Protein AF-A0A920BKJ9-F1 (afdb_monomer_lite)

Radius of gyration: 19.35 Å; chains: 1; bounding box: 45×29×52 Å

pLDDT: mean 77.61, std 13.9, range [28.92, 96.06]

Secondary structure (DSSP, 8-state):
-HHHHHTT--------------TTSS----GGGHHHHHHHHHHHHTTSS----STTSTT--SSHHHHHHHHHHHHHTB-TTS-B-HHHHHHHHHHHHHHHHHHTT--

Sequence (107 aa):
MADLVKLGLPSARHVETQTRRLPSVYPVFERATMEERQRLLEWGQTLGNLIPFGRQGFLVPDNLHHTLGMGWDLAESIGEETELNFDHWKIQLSALSKISLRINFKI

Foldseek 3Di:
DVVCVVVVHPDDPDDDDDDDDDPPLADDDDPVCLVVLVVVQVVQLVVQPGDQADRPRSQAANDPVRSVQLV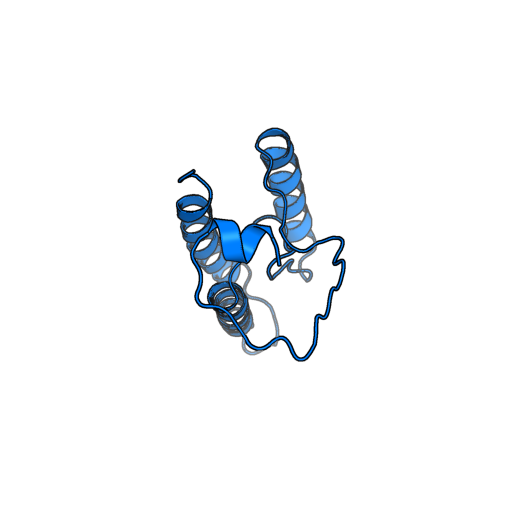VQQVVQQDPVRHGVSVSNVVSVVVRNVVRVVVPPPD

Structure (mmCIF, N/CA/C/O b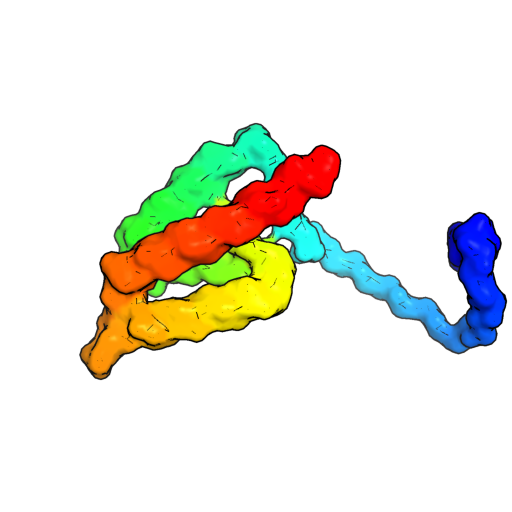ackbone):
data_AF-A0A920BKJ9-F1
#
_entry.id   AF-A0A920BKJ9-F1
#
loop_
_atom_site.group_PDB
_atom_site.id
_atom_site.type_symbol
_atom_site.label_atom_id
_atom_site.label_alt_id
_atom_site.label_comp_id
_atom_site.label_asym_id
_atom_site.label_entity_id
_atom_site.label_seq_id
_atom_site.pdbx_PDB_ins_code
_atom_site.Cartn_x
_atom_site.Cartn_y
_atom_site.Cartn_z
_atom_site.occupancy
_atom_site.B_iso_or_equiv
_atom_site.auth_seq_id
_atom_site.auth_comp_id
_atom_site.auth_asym_id
_atom_site.auth_atom_id
_atom_site.pdbx_PDB_model_num
ATOM 1 N N . MET A 1 1 ? 12.833 -0.288 -27.771 1.00 76.62 1 MET A N 1
ATOM 2 C CA . MET A 1 1 ? 13.766 -1.378 -28.139 1.00 76.62 1 MET A CA 1
ATOM 3 C C . MET A 1 1 ? 15.228 -0.985 -27.968 1.00 76.62 1 MET A C 1
ATOM 5 O O . MET A 1 1 ? 15.975 -1.819 -27.480 1.00 76.62 1 MET A O 1
ATOM 9 N N . ALA A 1 2 ? 15.634 0.252 -28.291 1.00 84.75 2 ALA A N 1
ATOM 10 C CA . ALA A 1 2 ? 17.019 0.717 -28.118 1.00 84.75 2 ALA A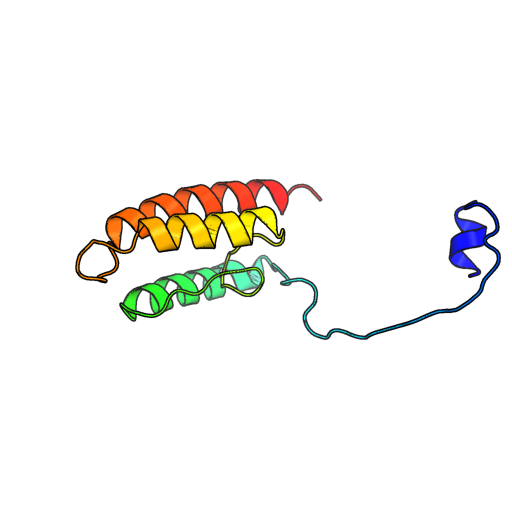 CA 1
ATOM 11 C C . ALA A 1 2 ? 17.593 0.459 -26.709 1.00 84.75 2 ALA A C 1
ATOM 13 O O . ALA A 1 2 ? 18.688 -0.082 -26.592 1.00 84.75 2 ALA A O 1
ATOM 14 N N . ASP A 1 3 ? 16.826 0.740 -25.651 1.00 89.94 3 ASP A N 1
ATOM 15 C CA . ASP A 1 3 ? 17.282 0.486 -24.277 1.00 89.94 3 ASP A CA 1
ATOM 16 C C . ASP A 1 3 ? 17.441 -1.006 -23.954 1.00 89.94 3 ASP A C 1
ATOM 18 O O . ASP A 1 3 ? 18.379 -1.378 -23.258 1.00 89.94 3 ASP A O 1
ATOM 22 N N . LEU A 1 4 ? 16.587 -1.883 -24.500 1.00 89.25 4 LEU A N 1
ATOM 23 C CA . LEU A 1 4 ? 16.712 -3.335 -24.297 1.00 89.25 4 LEU A CA 1
ATOM 24 C C . LEU A 1 4 ? 17.996 -3.878 -24.939 1.00 89.25 4 LEU A C 1
ATOM 26 O O . LEU A 1 4 ? 18.683 -4.700 -24.339 1.00 89.25 4 LEU A O 1
ATOM 30 N N . VAL A 1 5 ? 18.347 -3.370 -26.126 1.00 88.81 5 VAL A N 1
ATOM 31 C CA . VAL A 1 5 ? 19.609 -3.693 -26.813 1.00 88.81 5 VAL A CA 1
ATOM 32 C C . VAL A 1 5 ? 20.803 -3.161 -26.025 1.00 88.81 5 VAL A C 1
ATOM 34 O O . VAL A 1 5 ? 21.783 -3.874 -25.835 1.00 88.81 5 VAL A O 1
ATOM 37 N N . LYS A 1 6 ? 20.712 -1.929 -25.511 1.00 94.00 6 LYS A N 1
ATOM 38 C CA . LYS A 1 6 ? 21.754 -1.322 -24.672 1.00 94.00 6 LYS A CA 1
ATOM 39 C C . LYS A 1 6 ? 22.000 -2.113 -23.383 1.00 94.00 6 LYS A C 1
ATOM 41 O O . LYS A 1 6 ? 23.138 -2.189 -22.934 1.00 94.00 6 LYS A O 1
ATOM 46 N N . LEU A 1 7 ? 20.956 -2.714 -22.811 1.00 95.06 7 LEU A N 1
ATOM 47 C CA . LEU A 1 7 ? 21.051 -3.594 -21.643 1.00 95.06 7 LEU A CA 1
ATOM 48 C C . LEU A 1 7 ? 21.650 -4.976 -21.964 1.00 95.06 7 LEU A C 1
ATOM 50 O O . LEU A 1 7 ? 21.830 -5.776 -21.051 1.00 95.06 7 LEU A O 1
ATOM 54 N N . GLY A 1 8 ? 21.952 -5.277 -23.234 1.00 93.81 8 GLY A N 1
ATOM 55 C CA . GLY A 1 8 ? 22.494 -6.572 -23.649 1.00 93.81 8 GLY A CA 1
ATOM 56 C C . GLY A 1 8 ? 21.492 -7.720 -23.522 1.00 93.81 8 GLY A C 1
ATOM 57 O O . GLY A 1 8 ? 21.895 -8.882 -23.490 1.00 93.81 8 GLY A O 1
ATOM 58 N N . LEU A 1 9 ? 20.191 -7.416 -23.430 1.00 90.94 9 LEU A N 1
ATOM 59 C CA . LEU A 1 9 ? 19.163 -8.448 -23.404 1.00 90.94 9 LEU A CA 1
ATOM 60 C C . LEU A 1 9 ? 19.139 -9.187 -24.752 1.00 90.94 9 LEU A C 1
ATOM 62 O O . LEU A 1 9 ? 19.382 -8.566 -25.794 1.00 90.94 9 LEU A O 1
ATOM 66 N N . PRO A 1 10 ? 18.828 -10.496 -24.761 1.00 90.06 10 PRO A N 1
ATOM 67 C CA . PRO A 1 10 ? 18.711 -11.255 -25.997 1.00 90.06 10 PRO A CA 1
ATOM 68 C C . PRO A 1 10 ? 17.767 -10.576 -26.990 1.00 90.06 10 PRO A C 1
ATOM 70 O O . PRO A 1 10 ? 16.720 -10.046 -26.611 1.00 90.06 10 PRO A O 1
ATOM 73 N N . SER A 1 11 ? 18.126 -10.624 -28.273 1.00 86.06 11 SER A N 1
ATOM 74 C CA . SER A 1 11 ? 17.269 -10.097 -29.332 1.00 86.06 11 SER A CA 1
ATOM 75 C C . SER A 1 11 ? 15.951 -10.872 -29.356 1.00 86.06 11 SER A C 1
ATOM 77 O O . SER A 1 11 ? 15.921 -12.062 -29.671 1.00 86.06 11 SER A O 1
ATOM 79 N N . ALA A 1 12 ? 14.857 -10.204 -28.995 1.00 85.44 12 ALA A N 1
ATOM 80 C CA . ALA A 1 12 ? 13.523 -10.775 -29.069 1.00 85.44 12 ALA A CA 1
ATOM 81 C C . ALA A 1 12 ? 12.941 -10.551 -30.469 1.00 85.44 12 ALA A C 1
ATOM 83 O O . ALA A 1 12 ? 12.998 -9.442 -31.007 1.00 85.44 12 ALA A O 1
ATOM 84 N N . ARG A 1 13 ? 12.310 -11.584 -31.043 1.00 91.19 13 ARG A N 1
ATOM 85 C CA . ARG A 1 13 ? 11.442 -11.405 -32.212 1.00 91.19 13 ARG A CA 1
ATOM 86 C C . ARG A 1 13 ? 10.218 -10.612 -31.763 1.00 91.19 13 ARG A C 1
ATOM 88 O O . ARG A 1 13 ? 9.318 -11.162 -31.135 1.00 91.19 13 ARG A O 1
ATOM 95 N N . HIS A 1 14 ? 10.216 -9.317 -32.050 1.00 90.38 14 HIS A N 1
ATOM 96 C CA . HIS A 1 14 ? 9.110 -8.430 -31.708 1.00 90.38 14 HIS A CA 1
ATOM 97 C C . HIS A 1 14 ? 7.834 -8.861 -32.446 1.00 90.38 14 HIS A C 1
ATOM 99 O O . HIS A 1 14 ? 7.865 -9.105 -33.651 1.00 90.38 14 HIS A O 1
ATOM 105 N N . VAL A 1 15 ? 6.737 -8.993 -31.700 1.00 95.75 15 VAL A N 1
ATOM 106 C CA . VAL A 1 15 ? 5.409 -9.334 -32.236 1.00 95.75 15 VAL A CA 1
ATOM 107 C C . VAL A 1 15 ? 4.452 -8.171 -32.006 1.00 95.75 15 VAL A C 1
ATOM 109 O O . VAL A 1 15 ? 3.790 -7.724 -32.935 1.00 95.75 15 VAL A O 1
ATOM 112 N N . GLU A 1 16 ? 4.416 -7.646 -30.781 1.00 94.94 16 GLU A N 1
ATOM 113 C CA . GLU A 1 16 ? 3.534 -6.551 -30.389 1.00 94.94 16 GLU A CA 1
ATOM 114 C C . GLU A 1 16 ? 4.141 -5.765 -29.216 1.00 94.94 16 GLU A C 1
ATOM 116 O O . GLU A 1 16 ? 4.954 -6.289 -28.451 1.00 94.94 16 GLU A O 1
ATOM 121 N N . THR A 1 17 ? 3.741 -4.499 -29.071 1.00 93.94 17 THR A N 1
ATOM 122 C CA . THR A 1 17 ? 3.970 -3.694 -27.865 1.00 93.94 17 THR A CA 1
ATOM 123 C C . THR A 1 17 ? 2.644 -3.115 -27.396 1.00 93.94 17 THR A C 1
ATOM 125 O O . THR A 1 17 ? 1.964 -2.447 -28.170 1.00 93.94 17 THR A O 1
ATOM 128 N N . GLN A 1 18 ? 2.335 -3.277 -26.111 1.00 96.06 18 GLN A N 1
ATOM 129 C CA . GLN A 1 18 ? 1.211 -2.606 -25.463 1.00 96.06 18 GLN A CA 1
ATOM 130 C C . GLN A 1 18 ? 1.726 -1.638 -24.403 1.00 96.06 18 GLN A C 1
ATOM 132 O O . GLN A 1 18 ? 2.650 -1.949 -23.651 1.00 96.06 18 GLN A O 1
ATOM 137 N N . THR A 1 19 ? 1.123 -0.455 -24.333 1.00 95.44 19 THR A N 1
ATOM 138 C CA . THR A 1 19 ? 1.413 0.532 -23.294 1.00 95.44 19 THR A CA 1
ATOM 139 C C . THR A 1 19 ? 0.111 0.992 -22.658 1.00 95.44 19 THR A C 1
ATOM 141 O O . THR A 1 19 ? -0.898 1.209 -23.326 1.00 95.44 19 THR A O 1
ATOM 144 N N . ARG A 1 20 ? 0.124 1.135 -21.333 1.00 95.31 20 ARG A N 1
ATOM 145 C CA . ARG A 1 20 ? -0.993 1.698 -20.580 1.00 95.31 20 ARG A CA 1
ATOM 146 C C . ARG A 1 20 ? -0.448 2.662 -19.549 1.00 95.31 20 ARG A C 1
ATOM 148 O O . ARG A 1 20 ? 0.342 2.279 -18.690 1.00 95.31 20 ARG A O 1
ATOM 155 N N . ARG A 1 21 ? -0.906 3.911 -19.607 1.00 93.25 21 ARG A N 1
ATOM 156 C CA . ARG A 1 21 ? -0.656 4.870 -18.536 1.00 93.25 21 ARG A CA 1
ATOM 157 C C . ARG A 1 21 ? -1.669 4.636 -17.427 1.00 93.25 21 ARG A C 1
ATOM 159 O O . ARG A 1 21 ? -2.873 4.744 -17.638 1.00 93.25 21 ARG A O 1
ATOM 166 N N . LEU A 1 22 ? -1.163 4.337 -16.244 1.00 89.25 22 LEU A N 1
ATOM 167 C CA . LEU A 1 22 ? -1.943 4.260 -15.021 1.00 89.25 22 LEU A CA 1
ATOM 168 C C . LEU A 1 22 ? -1.518 5.447 -14.144 1.00 89.25 22 LEU A C 1
ATOM 170 O O . LEU A 1 22 ? -0.336 5.556 -13.827 1.00 89.25 22 LEU A O 1
ATOM 174 N N . PRO A 1 23 ? -2.426 6.375 -13.794 1.00 84.25 23 PRO A N 1
ATOM 175 C CA . PRO A 1 23 ? -2.053 7.588 -13.063 1.00 84.25 23 PRO A CA 1
ATOM 176 C C . PRO A 1 23 ? -1.616 7.312 -11.617 1.00 84.25 23 PRO A C 1
ATOM 178 O O . PRO A 1 23 ? -0.867 8.103 -11.056 1.00 84.25 23 PRO A O 1
ATOM 181 N N . SER A 1 24 ? -2.038 6.184 -11.037 1.00 80.50 24 SER A N 1
ATOM 182 C CA . SER A 1 24 ? -1.824 5.849 -9.624 1.00 80.50 24 SER A CA 1
ATOM 183 C C . SER A 1 24 ? -1.304 4.417 -9.473 1.00 80.50 24 SER A C 1
ATOM 185 O O . SER A 1 24 ? -1.969 3.559 -8.897 1.00 80.50 24 SER A O 1
ATOM 187 N N . VAL A 1 25 ? -0.127 4.130 -10.044 1.00 76.62 25 VAL A N 1
ATOM 188 C CA . VAL A 1 25 ? 0.489 2.792 -9.937 1.00 76.62 25 VAL A CA 1
ATOM 189 C C . VAL A 1 25 ? 1.089 2.587 -8.560 1.00 76.62 25 VAL A C 1
ATOM 191 O O . VAL A 1 25 ? 0.759 1.609 -7.896 1.00 76.62 25 VAL A O 1
ATOM 194 N N . TYR A 1 26 ? 1.972 3.486 -8.131 1.00 73.00 26 TYR A N 1
ATOM 195 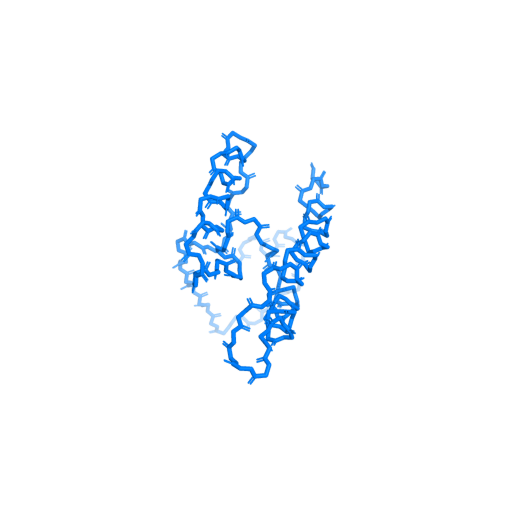C CA . TYR A 1 26 ? 2.660 3.394 -6.849 1.00 73.00 26 TYR A CA 1
ATOM 196 C C . TYR A 1 26 ? 2.134 4.470 -5.905 1.00 73.00 26 TYR A C 1
ATOM 198 O O . TYR A 1 26 ? 2.076 5.634 -6.311 1.00 73.00 26 TYR A O 1
ATOM 206 N N . PRO A 1 27 ? 1.751 4.112 -4.668 1.00 71.56 27 PRO A N 1
ATOM 207 C CA . PRO A 1 27 ? 1.613 5.113 -3.626 1.00 71.56 27 PRO A CA 1
ATOM 208 C C . PRO A 1 27 ? 2.970 5.800 -3.448 1.00 71.56 27 PRO A C 1
ATOM 210 O O . PRO A 1 27 ? 3.996 5.155 -3.229 1.00 71.56 27 PRO A O 1
ATOM 213 N N . VAL A 1 28 ? 2.984 7.119 -3.599 1.00 75.31 28 VAL A N 1
ATOM 214 C CA . VAL A 1 28 ? 4.185 7.920 -3.375 1.00 75.31 28 VAL A CA 1
ATOM 215 C C . VAL A 1 28 ? 4.261 8.207 -1.880 1.00 75.31 28 VAL A C 1
ATOM 217 O O . VAL A 1 28 ? 3.480 9.005 -1.362 1.00 75.31 28 VAL A O 1
ATOM 220 N N . PHE A 1 29 ? 5.158 7.516 -1.177 1.00 71.38 29 PHE A N 1
ATOM 221 C CA . PHE A 1 29 ? 5.393 7.701 0.256 1.00 71.38 29 PHE A CA 1
ATOM 222 C C . PHE A 1 29 ? 6.471 8.764 0.485 1.00 71.38 29 PHE A C 1
ATOM 224 O O . PHE A 1 29 ? 7.643 8.468 0.702 1.00 71.38 29 PHE A O 1
ATOM 231 N N . GLU A 1 30 ? 6.071 10.029 0.429 1.00 77.00 30 GLU A N 1
ATOM 232 C CA . GLU A 1 30 ? 6.956 11.144 0.762 1.00 77.00 30 GLU A CA 1
ATOM 233 C C . GLU A 1 30 ? 7.018 11.357 2.273 1.00 77.00 30 GLU A C 1
ATOM 235 O O . GLU A 1 30 ? 5.977 11.442 2.929 1.00 77.00 30 GLU A O 1
ATOM 240 N N . ARG A 1 31 ? 8.229 11.536 2.819 1.00 78.94 31 ARG A N 1
ATOM 241 C CA . ARG A 1 31 ? 8.429 11.860 4.245 1.00 78.94 31 ARG A CA 1
ATOM 242 C C . ARG A 1 31 ? 7.589 13.059 4.686 1.00 78.94 31 ARG A C 1
ATOM 244 O O . ARG A 1 31 ? 6.993 13.008 5.753 1.00 78.94 31 ARG A O 1
ATOM 251 N N . ALA A 1 32 ? 7.495 14.078 3.832 1.00 82.25 32 ALA A N 1
ATOM 252 C CA . ALA A 1 32 ? 6.733 15.299 4.084 1.00 82.25 32 ALA A CA 1
ATOM 253 C C . ALA A 1 32 ? 5.225 15.069 4.266 1.00 82.25 32 ALA A C 1
ATOM 255 O O . ALA A 1 32 ? 4.561 15.938 4.800 1.00 82.25 32 ALA A O 1
ATOM 256 N N . THR A 1 33 ? 4.703 13.920 3.827 1.00 78.62 33 THR A N 1
ATOM 257 C CA . THR A 1 33 ? 3.266 13.597 3.859 1.00 78.62 33 THR A CA 1
ATOM 258 C C . THR A 1 33 ? 2.905 12.510 4.878 1.00 78.62 33 THR A C 1
ATOM 260 O O . THR A 1 33 ? 1.771 12.028 4.914 1.00 78.62 33 THR A O 1
ATOM 263 N N . MET A 1 34 ? 3.890 12.010 5.635 1.00 78.69 34 MET A N 1
ATOM 264 C CA . MET A 1 34 ? 3.688 10.885 6.558 1.00 78.69 34 MET A CA 1
ATOM 265 C C . MET A 1 34 ? 2.774 11.268 7.718 1.00 78.69 34 MET A C 1
ATOM 267 O O . MET A 1 34 ? 1.920 10.474 8.107 1.00 78.69 34 MET A O 1
ATOM 271 N N . GLU A 1 35 ? 2.913 12.488 8.234 1.00 82.88 35 GLU A N 1
ATOM 272 C CA . GLU A 1 35 ? 2.066 12.977 9.319 1.00 82.88 35 GLU A CA 1
ATOM 273 C C . GLU A 1 35 ? 0.616 13.149 8.870 1.00 82.88 35 GLU A C 1
ATOM 275 O O . GLU A 1 35 ? -0.295 12.728 9.577 1.00 82.88 35 GLU A O 1
ATOM 280 N N . GLU A 1 36 ? 0.369 13.713 7.683 1.00 85.06 36 GLU A N 1
ATOM 281 C CA . GLU A 1 36 ? -0.989 13.845 7.150 1.00 85.06 36 GLU A CA 1
ATOM 282 C C . GLU A 1 36 ? -1.645 12.480 6.939 1.00 85.06 36 GLU A C 1
ATOM 284 O O . GLU A 1 36 ? -2.821 12.308 7.255 1.00 85.06 36 GLU A O 1
ATOM 289 N N . ARG A 1 37 ? -0.896 11.485 6.454 1.00 79.12 37 ARG A N 1
ATOM 290 C CA . ARG A 1 37 ? -1.410 10.115 6.290 1.00 79.12 37 ARG A CA 1
ATOM 291 C C . ARG A 1 37 ? -1.732 9.455 7.621 1.00 79.12 37 ARG A C 1
ATOM 293 O O . ARG A 1 37 ? -2.756 8.784 7.721 1.00 79.12 37 ARG A O 1
ATOM 300 N N . GLN A 1 38 ? -0.894 9.666 8.632 1.00 78.75 38 GLN A N 1
ATOM 301 C CA . GLN A 1 38 ? -1.154 9.181 9.982 1.00 78.75 38 GLN A CA 1
ATOM 302 C C . GLN A 1 38 ? -2.429 9.821 10.554 1.00 78.75 38 GLN A C 1
ATOM 304 O O . GLN A 1 38 ? -3.301 9.099 11.030 1.00 78.75 38 GLN A O 1
ATOM 309 N N . ARG A 1 39 ? -2.605 11.142 10.397 1.00 86.19 39 ARG A N 1
ATOM 310 C CA . ARG A 1 39 ? -3.838 11.851 10.795 1.00 86.19 39 ARG A CA 1
ATOM 311 C C . ARG A 1 39 ? -5.073 11.329 10.057 1.00 86.19 39 ARG A C 1
ATOM 313 O O . ARG A 1 39 ? -6.126 11.179 10.665 1.00 86.19 39 ARG A O 1
ATOM 320 N N . LEU A 1 40 ? -4.962 11.032 8.760 1.00 83.62 40 LEU A N 1
ATOM 321 C CA . LEU A 1 40 ? -6.057 10.446 7.976 1.00 83.62 40 LEU A CA 1
ATOM 322 C C . LEU A 1 40 ? -6.404 9.026 8.428 1.00 83.62 40 LEU A C 1
ATOM 324 O O . LEU A 1 40 ? -7.581 8.674 8.466 1.00 83.62 40 LEU A O 1
ATOM 328 N N . LEU A 1 41 ? -5.405 8.219 8.792 1.00 79.12 41 LEU A N 1
ATOM 329 C CA . LEU A 1 41 ? -5.637 6.890 9.347 1.00 79.12 41 LEU A CA 1
ATOM 330 C C . LEU A 1 41 ? -6.341 6.973 10.708 1.00 79.12 41 LEU A C 1
ATOM 332 O O . LEU A 1 41 ? -7.333 6.280 10.916 1.00 79.12 41 LEU A O 1
ATOM 336 N N . GLU A 1 42 ? -5.858 7.831 11.606 1.00 80.94 42 GLU A N 1
ATOM 337 C CA . GLU A 1 42 ? -6.463 8.076 12.922 1.00 80.94 42 GLU A CA 1
ATOM 338 C C . GLU A 1 42 ? -7.897 8.588 12.791 1.00 80.94 42 GLU A C 1
ATOM 340 O O . GLU A 1 42 ? -8.801 8.065 13.438 1.00 80.94 42 GLU A O 1
ATOM 345 N N . TRP A 1 43 ? -8.134 9.551 11.897 1.00 86.06 43 TRP A N 1
ATOM 346 C CA . TRP A 1 43 ? -9.478 10.027 11.584 1.00 86.06 43 TRP A CA 1
ATOM 347 C C . TRP A 1 43 ? -10.362 8.901 11.037 1.00 86.06 43 TRP A C 1
ATOM 349 O O . TRP A 1 43 ? -11.483 8.720 11.506 1.00 86.06 43 TRP A O 1
ATOM 359 N N . GLY A 1 44 ? -9.862 8.098 10.095 1.00 80.38 44 GLY A N 1
ATOM 360 C CA . GLY A 1 44 ? -10.605 6.970 9.533 1.00 80.38 44 GLY A CA 1
ATOM 361 C C . GLY A 1 44 ? -11.033 5.954 10.596 1.00 80.38 44 GLY A C 1
ATOM 362 O O . GLY A 1 44 ? -12.154 5.455 10.552 1.00 80.38 44 GLY A O 1
ATOM 363 N N . GLN A 1 45 ? -10.193 5.720 11.610 1.00 76.88 45 GLN A N 1
ATOM 364 C CA . GLN A 1 45 ? -10.521 4.857 12.751 1.00 76.88 45 GLN A CA 1
ATOM 365 C C . GLN A 1 45 ? -11.681 5.391 13.606 1.00 76.88 45 GLN A C 1
ATOM 3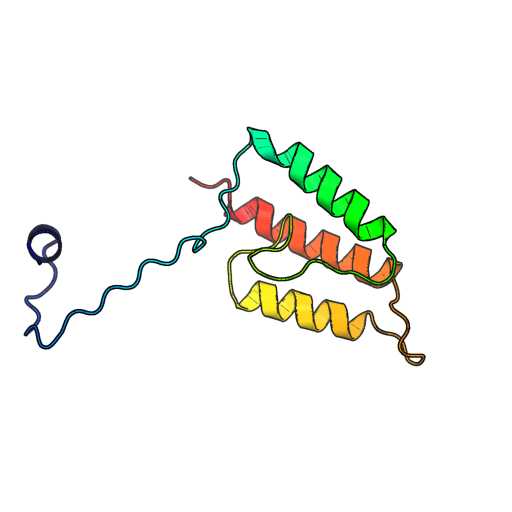67 O O . GLN A 1 45 ? -12.327 4.605 14.295 1.00 76.88 45 GLN A O 1
ATOM 372 N N . THR A 1 46 ? -11.987 6.692 13.552 1.00 81.19 46 THR A N 1
ATOM 373 C CA . THR A 1 46 ? -13.130 7.276 14.280 1.00 81.19 46 THR A CA 1
ATOM 374 C C . THR A 1 46 ? -14.483 6.982 13.628 1.00 81.19 46 THR A C 1
ATOM 376 O O . THR A 1 46 ? -15.512 7.121 14.282 1.00 81.19 46 THR A O 1
ATOM 379 N N . LEU A 1 47 ? -14.505 6.555 12.360 1.00 82.81 47 LEU A N 1
ATOM 380 C CA . LEU A 1 47 ? -15.744 6.346 11.604 1.00 82.81 47 LEU A CA 1
ATOM 381 C C . LEU A 1 47 ? -16.472 5.041 11.967 1.00 82.81 47 LEU A C 1
ATOM 383 O O . LEU A 1 47 ? -17.633 4.886 11.610 1.00 82.81 47 LEU A O 1
ATOM 387 N N . GLY A 1 48 ? -15.829 4.108 12.678 1.00 72.75 48 GLY A N 1
ATOM 388 C CA . GLY A 1 48 ? -16.483 2.941 13.296 1.00 72.75 48 GLY A CA 1
ATOM 389 C C . GLY A 1 48 ? -17.008 1.853 12.343 1.00 72.75 48 GLY A C 1
ATOM 390 O O . GLY A 1 48 ? -17.278 0.741 12.775 1.00 72.75 48 GLY A O 1
ATOM 391 N N . ASN A 1 49 ? -17.123 2.117 11.047 1.00 74.12 49 ASN A N 1
ATOM 392 C CA . ASN A 1 49 ? -17.529 1.128 10.043 1.00 74.12 49 ASN A CA 1
ATOM 393 C C . ASN A 1 49 ? -16.803 1.303 8.698 1.00 74.12 49 ASN A C 1
ATOM 395 O O . ASN A 1 49 ? -17.152 0.651 7.715 1.00 74.12 49 ASN A O 1
ATOM 399 N N . LEU A 1 50 ? -15.789 2.173 8.649 1.00 78.25 50 LEU A N 1
ATOM 400 C CA . LEU A 1 50 ? -14.951 2.382 7.475 1.00 78.25 50 LEU A CA 1
ATOM 401 C C . LEU A 1 50 ? -13.524 1.933 7.769 1.00 78.25 50 LEU A C 1
ATOM 403 O O . LEU A 1 50 ? -12.868 2.461 8.665 1.00 78.25 50 LEU A O 1
ATOM 407 N N . ILE A 1 51 ? -13.025 0.997 6.964 1.00 76.62 51 ILE A N 1
ATOM 408 C CA . ILE A 1 51 ? -11.648 0.522 7.065 1.00 76.62 51 ILE A CA 1
ATOM 409 C C . ILE A 1 51 ? -10.940 0.761 5.733 1.00 76.62 51 ILE A C 1
ATOM 411 O O . ILE A 1 51 ? -11.263 0.110 4.737 1.00 76.62 51 ILE A O 1
ATOM 415 N N . PRO A 1 52 ? -9.964 1.679 5.688 1.00 74.31 52 PRO A N 1
ATOM 416 C CA . PRO A 1 52 ? -9.112 1.831 4.521 1.00 74.31 52 PRO A CA 1
ATOM 417 C C . PRO A 1 52 ? -8.175 0.619 4.414 1.00 74.31 52 PRO A C 1
ATOM 419 O O . PRO A 1 52 ? -7.393 0.350 5.325 1.00 74.31 52 PRO A O 1
ATOM 422 N N . PHE A 1 53 ? -8.231 -0.103 3.292 1.00 73.12 53 PHE A N 1
ATOM 423 C CA . PHE A 1 53 ? -7.433 -1.310 3.056 1.00 73.12 53 PHE A CA 1
ATOM 424 C C . PHE A 1 53 ? -6.809 -1.332 1.652 1.00 73.12 53 PHE A C 1
ATOM 426 O O . PHE A 1 53 ? -7.215 -0.599 0.748 1.00 73.12 53 PHE A O 1
ATOM 433 N N . GLY A 1 54 ? -5.813 -2.201 1.470 1.00 71.44 54 GLY A N 1
ATOM 434 C CA . GLY A 1 54 ? -5.118 -2.411 0.198 1.00 71.44 54 GLY A CA 1
ATOM 435 C C . GLY A 1 54 ? -4.131 -1.306 -0.194 1.00 71.44 54 GLY A C 1
ATOM 436 O O . GLY A 1 54 ? -3.922 -0.338 0.527 1.00 71.44 54 GLY A O 1
ATOM 437 N N . ARG A 1 55 ? -3.515 -1.456 -1.372 1.00 72.88 55 ARG A N 1
ATOM 438 C CA . ARG A 1 55 ? -2.376 -0.654 -1.876 1.00 72.88 55 ARG A CA 1
ATOM 439 C C . ARG A 1 55 ? -2.564 0.874 -1.885 1.00 72.88 55 ARG A C 1
ATOM 441 O O . ARG A 1 55 ? -1.577 1.599 -1.920 1.00 72.88 55 ARG A O 1
ATOM 448 N N . GLN A 1 56 ? -3.804 1.361 -1.910 1.00 73.19 56 GLN A N 1
ATOM 449 C CA . GLN A 1 56 ? -4.129 2.797 -1.871 1.00 73.19 56 GLN A CA 1
ATOM 450 C C . GLN A 1 56 ? -4.669 3.251 -0.501 1.00 73.19 56 GLN A C 1
ATOM 452 O O . GLN A 1 56 ? -5.032 4.412 -0.334 1.00 73.19 56 GLN A O 1
ATOM 457 N N . GLY A 1 57 ? -4.730 2.348 0.481 1.00 68.56 57 GLY A N 1
ATOM 458 C CA . GLY A 1 57 ? -5.022 2.671 1.873 1.00 68.56 57 GLY A CA 1
ATOM 459 C C . GLY A 1 57 ? -3.888 3.479 2.510 1.00 68.56 57 GLY A C 1
ATOM 460 O O . GLY A 1 57 ? -2.748 3.456 2.048 1.00 68.56 57 GLY A O 1
ATOM 461 N N . PHE A 1 58 ? -4.197 4.208 3.585 1.00 64.12 58 PHE A N 1
ATOM 462 C CA . PHE A 1 58 ? -3.374 5.331 4.051 1.00 64.12 58 PHE A CA 1
ATOM 463 C C . PHE A 1 58 ? -1.925 4.998 4.444 1.00 64.12 58 PHE A C 1
ATOM 465 O O . PHE A 1 58 ? -1.103 5.909 4.418 1.00 64.12 58 PHE A O 1
ATOM 472 N N . LEU A 1 59 ? -1.582 3.738 4.746 1.00 61.00 59 LEU A N 1
ATOM 473 C CA . LEU A 1 59 ? -0.226 3.310 5.142 1.00 61.00 59 LEU A CA 1
ATOM 474 C C . LEU A 1 59 ? 0.101 1.857 4.734 1.00 61.00 59 LEU A C 1
ATOM 476 O O . LEU A 1 59 ? 0.945 1.203 5.347 1.00 61.00 59 LEU A O 1
ATOM 480 N N . VAL A 1 60 ? -0.614 1.314 3.746 1.00 59.81 60 VAL A N 1
ATOM 481 C CA . VAL A 1 60 ? -0.713 -0.137 3.553 1.00 59.81 60 VAL A CA 1
ATOM 482 C C . VAL A 1 60 ? 0.260 -0.668 2.498 1.00 59.81 60 VAL A C 1
ATOM 484 O O . VAL A 1 60 ? 0.521 0.004 1.498 1.00 59.81 60 VAL A O 1
ATOM 487 N N . PRO A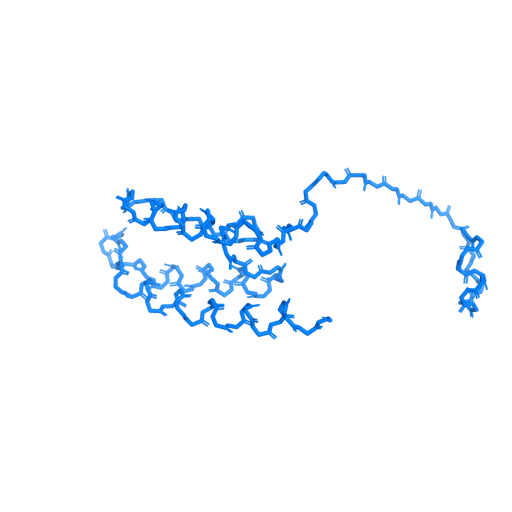 1 61 ? 0.790 -1.882 2.715 1.00 60.22 61 PRO A N 1
ATOM 488 C CA . PRO A 1 61 ? 1.773 -2.515 1.849 1.00 60.22 61 PRO A CA 1
ATOM 489 C C . PRO A 1 61 ? 1.386 -2.572 0.370 1.00 60.22 61 PRO A C 1
ATOM 491 O O . PRO A 1 61 ? 0.237 -2.780 -0.018 1.00 60.22 61 PRO A O 1
ATOM 494 N N . ASP A 1 62 ? 2.407 -2.457 -0.466 1.00 65.00 62 ASP A N 1
ATOM 495 C CA . ASP A 1 62 ? 2.280 -2.340 -1.910 1.00 65.00 62 ASP A CA 1
ATOM 496 C C . ASP A 1 62 ? 2.061 -3.696 -2.615 1.00 65.00 62 ASP A C 1
ATOM 498 O O . ASP A 1 62 ? 1.544 -3.736 -3.734 1.00 65.00 62 ASP A O 1
ATOM 502 N N . ASN A 1 63 ? 2.395 -4.808 -1.956 1.00 73.44 63 ASN A N 1
ATOM 503 C CA . ASN A 1 63 ? 2.337 -6.151 -2.531 1.00 73.44 63 ASN A CA 1
ATOM 504 C C . ASN A 1 63 ? 1.003 -6.882 -2.307 1.00 73.44 63 ASN A C 1
ATOM 506 O O . ASN A 1 63 ? 0.375 -6.787 -1.251 1.00 73.44 63 ASN A O 1
ATOM 510 N N . LEU A 1 64 ? 0.627 -7.707 -3.295 1.00 79.88 64 LEU A N 1
ATOM 511 C CA . LEU A 1 64 ? -0.615 -8.492 -3.301 1.00 79.88 64 LEU A CA 1
ATOM 512 C C . LEU A 1 64 ? -0.778 -9.358 -2.045 1.00 79.88 64 LEU A C 1
ATOM 514 O O . LEU A 1 64 ? -1.840 -9.338 -1.435 1.00 79.88 64 LEU A O 1
ATOM 518 N N . HIS A 1 65 ? 0.267 -10.082 -1.632 1.00 77.19 65 HIS A N 1
ATOM 519 C CA . HIS A 1 65 ? 0.191 -10.979 -0.473 1.00 77.19 65 HIS A CA 1
ATOM 520 C C . HIS A 1 65 ? -0.134 -10.237 0.826 1.00 77.19 65 HIS A C 1
ATOM 522 O O . HIS A 1 65 ? -0.856 -10.768 1.659 1.00 77.19 65 HIS A O 1
ATOM 528 N N . HIS A 1 66 ? 0.326 -8.996 0.985 1.00 76.38 66 HIS A N 1
ATOM 529 C CA . HIS A 1 66 ? -0.029 -8.207 2.155 1.00 76.38 66 HIS A CA 1
ATOM 530 C C . HIS A 1 66 ? -1.450 -7.641 2.078 1.00 76.38 66 HIS A C 1
ATOM 532 O O . HIS A 1 66 ? -2.130 -7.573 3.095 1.00 76.38 66 HIS A O 1
ATOM 538 N N . THR A 1 67 ? -1.911 -7.244 0.885 1.00 79.69 67 THR A N 1
ATOM 539 C CA . THR A 1 67 ? -3.311 -6.827 0.690 1.00 79.69 67 THR A CA 1
ATOM 540 C C . THR A 1 67 ? -4.265 -7.981 1.000 1.00 79.69 67 THR A C 1
ATOM 542 O O . THR A 1 67 ? -5.290 -7.770 1.640 1.00 79.69 67 THR A O 1
ATOM 545 N N . LEU A 1 68 ? -3.913 -9.202 0.587 1.00 83.81 68 LEU A N 1
ATOM 546 C CA . LEU A 1 68 ? -4.673 -10.405 0.918 1.00 83.81 68 LEU A CA 1
ATOM 547 C C . LEU A 1 68 ? -4.596 -10.730 2.416 1.00 83.81 68 LEU A C 1
ATOM 549 O O . LEU A 1 68 ? -5.637 -10.955 3.018 1.00 83.81 68 LEU A O 1
ATOM 553 N N . GLY A 1 69 ? -3.401 -10.662 3.019 1.00 83.25 69 GLY A N 1
ATOM 554 C CA . GLY A 1 69 ? -3.197 -10.789 4.470 1.00 83.25 69 GLY A CA 1
ATOM 555 C C . GLY A 1 69 ? -4.119 -9.870 5.268 1.00 83.25 69 GLY A C 1
ATOM 556 O O . GLY A 1 69 ? -4.908 -10.338 6.074 1.00 83.25 69 GLY A O 1
ATOM 557 N N . MET A 1 70 ? -4.127 -8.579 4.931 1.00 80.69 70 MET A N 1
ATOM 558 C CA . MET A 1 70 ? -5.039 -7.605 5.535 1.00 80.69 70 MET A CA 1
ATOM 559 C C . MET A 1 70 ? -6.517 -7.960 5.386 1.00 80.69 70 MET A C 1
ATOM 561 O O . MET A 1 70 ? -7.298 -7.683 6.290 1.00 80.69 70 MET A O 1
ATOM 565 N N . GLY A 1 71 ? -6.916 -8.515 4.240 1.00 84.38 71 GLY A N 1
ATOM 566 C CA . GLY A 1 71 ? -8.292 -8.948 4.014 1.00 84.38 71 GLY A CA 1
ATOM 567 C C . GLY A 1 71 ? -8.681 -10.132 4.899 1.00 84.38 71 GLY A C 1
ATOM 568 O O . GLY A 1 71 ? -9.780 -10.130 5.448 1.00 84.38 71 GLY A O 1
ATOM 569 N N . TRP A 1 72 ? -7.782 -11.107 5.067 1.00 88.56 72 TRP A N 1
ATOM 570 C CA . TRP A 1 72 ? -7.986 -12.235 5.979 1.00 88.56 72 TRP A CA 1
ATOM 571 C C . TRP A 1 72 ? -8.057 -11.778 7.434 1.00 88.56 72 TRP A C 1
ATOM 573 O O . TRP A 1 72 ? -9.047 -12.067 8.097 1.00 88.56 72 TRP A O 1
ATOM 583 N N . ASP A 1 73 ? -7.088 -10.983 7.886 1.00 86.56 73 ASP A N 1
ATOM 584 C CA . ASP A 1 73 ? -7.048 -10.460 9.256 1.00 86.56 73 ASP A CA 1
ATOM 585 C C . ASP A 1 73 ? -8.292 -9.613 9.580 1.00 86.56 73 ASP A C 1
ATOM 587 O O . ASP A 1 73 ? -8.823 -9.642 10.693 1.00 86.56 73 ASP A O 1
ATOM 591 N N . LEU A 1 74 ? -8.789 -8.856 8.593 1.00 85.75 74 LEU A N 1
ATOM 592 C CA . LEU A 1 74 ? -10.032 -8.109 8.726 1.00 85.75 74 LEU A CA 1
ATOM 593 C C . LEU A 1 74 ? -11.246 -9.039 8.827 1.00 85.75 74 LEU A C 1
ATOM 595 O O . LEU A 1 74 ? -12.093 -8.831 9.691 1.00 85.75 74 LEU A O 1
ATOM 599 N N . ALA A 1 75 ? -11.341 -10.060 7.975 1.00 88.44 75 ALA A N 1
ATOM 600 C CA . ALA A 1 75 ? -12.434 -11.027 8.038 1.00 88.44 75 ALA A CA 1
ATOM 601 C C . ALA A 1 75 ? -12.462 -11.764 9.388 1.00 88.44 75 ALA A C 1
ATOM 603 O O . ALA A 1 75 ? -13.531 -11.918 9.968 1.00 88.44 75 ALA A O 1
ATOM 604 N N . GLU A 1 76 ? -11.299 -12.133 9.932 1.00 88.94 76 GLU A N 1
ATOM 605 C CA . GLU A 1 76 ? -11.163 -12.720 11.275 1.00 88.94 76 GLU A CA 1
ATOM 606 C C . GLU A 1 76 ? -11.480 -11.734 12.410 1.00 88.94 76 GLU A C 1
ATOM 608 O O . GLU A 1 76 ? -11.739 -12.133 13.546 1.00 88.94 76 GLU A O 1
ATOM 613 N N . SER A 1 77 ? -11.460 -10.431 12.127 1.00 87.81 77 SER A N 1
ATOM 614 C CA . SER A 1 77 ? -11.864 -9.401 13.083 1.00 87.81 77 SER A CA 1
ATOM 615 C C . SER A 1 77 ? -13.380 -9.194 13.121 1.00 87.81 77 SER A C 1
ATOM 617 O O . SER A 1 77 ? -13.857 -8.496 14.012 1.00 87.81 77 SER A O 1
ATOM 619 N N . ILE A 1 78 ? -14.149 -9.777 12.198 1.00 87.50 78 ILE A N 1
ATOM 620 C CA . ILE A 1 78 ? -15.614 -9.729 12.219 1.00 87.50 78 ILE A CA 1
ATOM 621 C C . ILE A 1 78 ? -16.119 -10.864 13.120 1.00 87.50 78 ILE A C 1
ATOM 623 O O . ILE A 1 78 ? -15.899 -12.039 12.837 1.00 87.50 78 ILE A O 1
ATOM 627 N N . GLY A 1 79 ? -16.765 -10.500 14.227 1.00 78.19 79 GLY A N 1
ATOM 628 C CA . GLY A 1 79 ? -17.348 -11.427 15.193 1.00 78.19 79 GLY A CA 1
ATOM 629 C C . GLY A 1 79 ? -18.631 -12.097 14.693 1.00 78.19 79 GLY A C 1
ATOM 630 O O . GLY A 1 79 ? -19.152 -11.782 13.623 1.00 78.19 79 GLY A O 1
ATOM 631 N N . GLU A 1 80 ? -19.164 -13.018 15.500 1.00 75.50 80 GLU A N 1
ATOM 632 C CA . GLU A 1 80 ? -20.338 -13.841 15.156 1.00 75.50 80 GLU A CA 1
ATOM 633 C C . GLU A 1 80 ? -21.600 -13.009 14.867 1.00 75.50 80 GLU A C 1
ATOM 635 O O . GLU A 1 80 ? -22.370 -13.344 13.971 1.00 75.50 80 GLU A O 1
ATOM 640 N N . GLU A 1 81 ? -21.759 -11.869 15.542 1.00 76.81 81 GLU A N 1
ATOM 641 C CA . GLU A 1 81 ? -22.878 -10.933 15.358 1.00 76.81 81 GLU A CA 1
ATOM 642 C C . GLU A 1 81 ? -22.663 -9.960 14.177 1.00 76.81 81 GLU A C 1
ATOM 644 O O . GLU A 1 81 ? -23.314 -8.921 14.079 1.00 76.81 81 GLU A O 1
ATOM 649 N N . THR A 1 82 ? -21.728 -10.261 13.263 1.00 74.00 82 THR A N 1
ATOM 650 C CA . THR A 1 82 ? -21.291 -9.407 12.132 1.00 74.00 82 THR A CA 1
ATOM 651 C C . THR A 1 82 ? -20.699 -8.051 12.532 1.00 74.00 82 THR A C 1
ATOM 653 O O . THR A 1 82 ? -20.472 -7.179 11.690 1.00 74.00 82 THR A O 1
ATOM 656 N N . GLU A 1 83 ? -20.402 -7.879 13.816 1.00 84.19 83 GLU A N 1
ATOM 657 C CA . GLU A 1 83 ? -19.746 -6.697 14.353 1.00 84.19 83 GLU A CA 1
ATOM 658 C C . GLU A 1 83 ? -18.228 -6.793 14.213 1.00 84.19 83 GLU A C 1
ATOM 660 O O . GLU A 1 83 ? -17.625 -7.855 14.359 1.00 84.19 83 GLU A O 1
ATOM 665 N N . LEU A 1 84 ? -17.582 -5.664 13.940 1.00 83.19 84 LEU A N 1
ATOM 666 C CA . LEU A 1 84 ? -16.130 -5.615 13.893 1.00 83.19 84 LEU A CA 1
ATOM 667 C C . LEU A 1 84 ? -15.559 -5.506 15.311 1.00 83.19 84 LEU A C 1
ATOM 669 O O . LEU A 1 84 ? -15.762 -4.505 16.000 1.00 83.19 84 LEU A O 1
ATOM 673 N N . ASN A 1 85 ? -14.748 -6.484 15.705 1.00 86.81 85 ASN A N 1
ATOM 674 C CA . ASN A 1 85 ? -13.899 -6.397 16.882 1.00 86.81 85 ASN A CA 1
ATOM 675 C C . ASN A 1 85 ? -12.720 -5.449 16.603 1.00 86.81 85 ASN A C 1
ATOM 677 O O . ASN A 1 85 ? -11.676 -5.832 16.066 1.00 86.81 85 ASN A O 1
ATOM 681 N N . PHE A 1 86 ? -12.898 -4.182 16.977 1.00 82.00 86 PHE A N 1
ATOM 682 C CA . PHE A 1 86 ? -11.918 -3.121 16.745 1.00 82.00 86 PHE A CA 1
ATOM 683 C C . PHE A 1 86 ? -10.583 -3.327 17.457 1.00 82.00 86 PHE A C 1
ATOM 685 O O . PHE A 1 86 ? -9.551 -2.886 16.944 1.00 82.00 86 PHE A O 1
ATOM 692 N N . ASP A 1 87 ? -10.579 -3.975 18.618 1.00 85.81 87 ASP A N 1
ATOM 693 C CA . ASP A 1 87 ? -9.347 -4.225 19.359 1.00 85.81 87 ASP A CA 1
ATOM 694 C C . ASP A 1 87 ? -8.528 -5.329 18.687 1.00 85.81 87 ASP A C 1
ATOM 696 O O . ASP A 1 87 ? -7.317 -5.170 18.510 1.00 85.81 87 ASP A O 1
ATOM 700 N N . HIS A 1 88 ? -9.191 -6.387 18.204 1.00 85.56 88 HIS A N 1
ATOM 701 C CA . HIS A 1 88 ? -8.544 -7.415 17.392 1.00 85.56 88 HIS A CA 1
ATOM 702 C C . HIS A 1 88 ? -7.977 -6.814 16.097 1.00 85.56 88 HIS A C 1
ATOM 704 O O . HIS A 1 88 ? -6.789 -6.981 15.807 1.00 85.56 88 HIS A O 1
ATOM 710 N N . TRP A 1 89 ? -8.772 -6.008 15.386 1.00 84.56 89 TRP A N 1
ATOM 711 C CA . TRP A 1 89 ? -8.332 -5.342 14.160 1.00 84.56 89 TRP A CA 1
ATOM 712 C C . TRP A 1 89 ? -7.111 -4.429 14.374 1.00 84.56 89 TRP A C 1
ATOM 714 O O . TRP A 1 89 ? -6.152 -4.468 13.599 1.00 84.56 89 TRP A O 1
ATOM 724 N N . LYS A 1 90 ? -7.091 -3.628 15.450 1.00 80.94 90 LYS A N 1
ATOM 725 C CA . LYS A 1 90 ? -5.948 -2.753 15.779 1.00 80.94 90 LYS A CA 1
ATOM 726 C C . LYS A 1 90 ? -4.657 -3.541 16.001 1.00 80.94 90 LYS A C 1
ATOM 728 O O . LYS A 1 90 ? -3.589 -3.083 15.582 1.00 80.94 90 LYS A O 1
ATOM 733 N N . ILE A 1 91 ? -4.738 -4.713 16.636 1.00 84.44 91 ILE A N 1
ATOM 734 C CA . ILE A 1 91 ? -3.580 -5.589 16.859 1.00 84.44 91 ILE A CA 1
ATOM 735 C C . ILE A 1 91 ? -3.013 -6.056 15.516 1.00 84.44 91 ILE A C 1
ATOM 737 O O . ILE A 1 91 ? -1.813 -5.871 15.278 1.00 84.44 91 ILE A O 1
ATOM 741 N N . GLN A 1 92 ? -3.866 -6.559 14.620 1.00 82.25 92 GLN A N 1
ATOM 742 C CA . GLN A 1 92 ? -3.451 -7.038 13.297 1.00 82.25 92 GLN A CA 1
ATOM 743 C C . GLN A 1 92 ? -2.843 -5.914 12.447 1.00 82.25 92 GLN A C 1
ATOM 745 O O . GLN A 1 92 ? -1.740 -6.039 11.905 1.00 82.25 92 GLN A O 1
ATOM 750 N N . LEU A 1 93 ? -3.484 -4.741 12.429 1.00 77.25 93 LEU A N 1
ATOM 751 C CA . LEU A 1 93 ? -2.986 -3.571 11.707 1.00 77.25 93 LEU A CA 1
ATOM 752 C C . LEU A 1 93 ? -1.594 -3.126 12.194 1.00 77.25 93 LEU A C 1
ATOM 754 O O . LEU A 1 93 ? -0.741 -2.730 11.392 1.00 77.25 93 LEU A O 1
ATOM 758 N N . SER A 1 94 ? -1.329 -3.217 13.502 1.00 75.25 94 SER A N 1
ATOM 759 C CA . SER A 1 94 ? -0.020 -2.885 14.079 1.00 75.25 94 SER A CA 1
ATOM 760 C C . SER A 1 94 ? 1.097 -3.847 13.643 1.00 75.25 94 SER A C 1
ATOM 762 O O . SER A 1 94 ? 2.262 -3.447 13.564 1.00 75.25 94 SER A O 1
ATOM 764 N N . ALA A 1 95 ? 0.765 -5.107 13.351 1.00 73.88 95 ALA A N 1
ATOM 765 C CA . ALA A 1 95 ? 1.713 -6.094 12.847 1.00 73.88 95 ALA A CA 1
ATOM 766 C C . ALA A 1 95 ? 2.047 -5.831 11.368 1.00 73.88 95 ALA A C 1
ATOM 768 O O . ALA A 1 95 ? 3.219 -5.823 10.980 1.00 73.88 95 ALA A O 1
ATOM 769 N N . LEU A 1 96 ? 1.030 -5.518 10.564 1.00 70.19 96 LEU A N 1
ATOM 770 C CA . LEU A 1 96 ? 1.147 -5.263 9.124 1.00 70.19 96 LEU A CA 1
ATOM 771 C C . LEU A 1 96 ? 1.891 -3.952 8.802 1.00 70.19 96 LEU A C 1
ATOM 773 O O . LEU A 1 96 ? 2.672 -3.887 7.844 1.00 70.19 96 LEU A O 1
ATOM 777 N N . SER A 1 97 ? 1.720 -2.912 9.626 1.00 64.06 97 SER A N 1
ATOM 778 C CA . SER A 1 97 ? 2.424 -1.629 9.461 1.00 64.06 97 SER A CA 1
ATOM 779 C C . SER A 1 97 ? 3.934 -1.743 9.716 1.00 64.06 97 SER A C 1
ATOM 781 O O . SER A 1 97 ? 4.739 -1.160 8.983 1.00 64.06 97 SER A O 1
ATOM 783 N N . LYS A 1 98 ? 4.350 -2.569 10.687 1.00 59.53 98 LYS A N 1
ATOM 784 C CA . LYS A 1 98 ? 5.769 -2.852 10.981 1.00 59.53 98 LYS A CA 1
ATOM 785 C C . LYS A 1 98 ? 6.479 -3.565 9.831 1.00 59.53 98 LYS A C 1
ATOM 787 O O . LYS A 1 98 ? 7.669 -3.333 9.610 1.00 59.53 98 LYS A O 1
ATOM 792 N N . ILE A 1 99 ? 5.764 -4.417 9.096 1.00 52.47 99 ILE A N 1
ATOM 793 C CA . ILE A 1 99 ? 6.302 -5.120 7.925 1.00 52.47 99 ILE A CA 1
ATOM 794 C C . ILE A 1 99 ? 6.543 -4.127 6.777 1.00 52.47 99 ILE A C 1
ATOM 796 O O . ILE A 1 99 ? 7.609 -4.142 6.166 1.00 52.47 99 ILE A O 1
ATOM 800 N N . SER A 1 100 ? 5.618 -3.193 6.549 1.00 48.50 100 SER A N 1
ATOM 801 C CA . SER A 1 100 ? 5.699 -2.228 5.438 1.00 48.50 100 SER A CA 1
ATOM 802 C C . SER A 1 100 ? 6.765 -1.150 5.623 1.00 48.50 100 SER A C 1
ATOM 804 O O . SER A 1 100 ? 7.456 -0.784 4.671 1.00 48.50 100 SER A O 1
ATOM 806 N N . LEU A 1 101 ? 6.972 -0.684 6.858 1.00 47.22 101 LEU A N 1
ATOM 807 C CA . LEU A 1 101 ? 8.027 0.286 7.173 1.00 47.22 101 LEU A CA 1
ATOM 808 C C . LEU A 1 101 ? 9.439 -0.301 7.019 1.00 47.22 101 LEU A C 1
ATOM 810 O O . LEU A 1 101 ? 10.387 0.433 6.764 1.00 47.22 101 LEU A O 1
ATOM 814 N N . ARG A 1 102 ? 9.611 -1.624 7.121 1.00 41.59 102 ARG A N 1
ATOM 815 C CA . ARG A 1 102 ? 10.920 -2.270 6.923 1.00 41.59 102 ARG A CA 1
ATOM 816 C C . ARG A 1 102 ? 11.343 -2.368 5.456 1.00 41.59 102 ARG A C 1
ATOM 818 O O . ARG A 1 102 ? 12.536 -2.492 5.190 1.00 41.59 102 ARG A O 1
ATOM 825 N N . ILE A 1 103 ? 10.387 -2.323 4.529 1.00 43.12 103 ILE A N 1
ATOM 826 C CA . ILE A 1 103 ? 10.624 -2.527 3.093 1.00 43.12 103 ILE A CA 1
ATOM 827 C C . ILE A 1 103 ? 10.875 -1.184 2.383 1.00 43.12 103 ILE A C 1
ATOM 829 O O . ILE A 1 103 ? 11.719 -1.115 1.496 1.00 43.12 103 ILE A O 1
ATOM 833 N N . ASN A 1 104 ? 10.248 -0.092 2.838 1.00 39.53 104 ASN A N 1
ATOM 834 C CA . ASN A 1 104 ? 10.291 1.215 2.159 1.00 39.53 104 ASN A CA 1
ATOM 835 C C . ASN A 1 104 ? 11.459 2.149 2.544 1.00 39.53 104 ASN A C 1
ATOM 837 O O . ASN A 1 104 ? 11.551 3.248 2.005 1.00 39.53 104 ASN A O 1
ATOM 841 N N . PHE A 1 105 ? 12.363 1.741 3.444 1.00 36.59 105 PHE A N 1
ATOM 842 C CA . PHE A 1 105 ? 13.528 2.553 3.854 1.00 36.59 105 PHE A CA 1
ATOM 843 C C . PHE A 1 105 ? 14.892 1.931 3.502 1.00 36.59 105 PHE A C 1
ATOM 845 O O . PHE A 1 105 ? 15.923 2.402 3.977 1.00 36.59 105 PHE A O 1
ATOM 852 N N . LYS A 1 106 ? 14.918 0.891 2.659 1.00 28.92 106 LYS A N 1
ATOM 853 C CA . LYS A 1 106 ? 16.149 0.380 2.033 1.00 28.92 106 LYS A CA 1
ATOM 854 C C . LYS A 1 106 ? 16.209 0.795 0.561 1.00 28.92 106 LYS A C 1
ATOM 856 O O . LYS A 1 106 ? 16.094 -0.050 -0.321 1.00 28.92 106 LYS A O 1
ATOM 861 N N . ILE A 1 107 ? 16.372 2.091 0.315 1.00 32.53 107 ILE A N 1
ATOM 862 C CA . ILE A 1 107 ? 16.920 2.627 -0.939 1.00 32.53 107 ILE A CA 1
ATOM 863 C C . ILE A 1 107 ? 17.924 3.706 -0.557 1.00 32.53 107 ILE A C 1
ATOM 865 O O . ILE A 1 107 ? 17.553 4.553 0.289 1.00 32.53 107 ILE A O 1
#